Protein AF-A0A5B7ITT2-F1 (afdb_monomer_lite)

pLDDT: mean 73.14, std 12.11, range [44.5, 92.81]

Secondary structure (DSSP, 8-state):
-HHHHHHHHHHHHHHHHHHHHHHHTTTTTHHHHHHHHHHH---TTHHHHHHHHHHHHHHHHHHHHHHHHHHHHHHHHHHHTTT-PPPPTT---TTTTT----HHHHHHHHHHHHHHHHHHHHHTTT-HHHHHHHHHHHHHHHHHTTHHHHHHHHHHT-GGG--

Foldseek 3Di:
DVVVVVVVVVVVVVLVVVVCCVVCVLVVVVVVVVVVCVVPVDDVPRPPVSVVVVVVVVVVVVVVVLVVVVVVLVVVCVVCVVDDDDDDPPPPDPVCPPVDNDSVVVVVVVVVVVVVVVVVCVVCVVPPVVVVVVVVVVVVVVVCVCVVVVVVCVVVVDCPPVD

Sequence (163 aa):
MSDVSLLDTLKWSIGGISSLAMMFGGVVPYIPQYLEIRRTENTEGFGHWFELPLLFQSVIMNVAMMMLISLCVSIRKRGQLIHSKEHVFTDFDYDFFWEWTDMQSYVEFMLTFSTMGCLLMYLFIDSAVFVETAGFISVLTEALLAVPQFYKNFITKSTFGMR

InterPro domains:
  IPR006603 PQ-loop repeat [PF04193] (131-162)
  IPR052241 Solute Carrier Family 66 (SLC66) and Scramblase ANY1 [PTHR14856] (46-163)

Structure (mmCIF, N/CA/C/O backbone):
data_AF-A0A5B7ITT2-F1
#
_entry.id   AF-A0A5B7ITT2-F1
#
loop_
_atom_site.group_PDB
_atom_site.id
_atom_site.type_symbol
_atom_site.label_atom_id
_atom_site.label_alt_id
_atom_site.label_comp_id
_atom_site.label_asym_id
_atom_site.label_entity_id
_atom_site.label_seq_id
_atom_site.pdbx_PDB_ins_code
_atom_site.Cartn_x
_atom_site.Cartn_y
_atom_site.Cartn_z
_atom_site.occupancy
_atom_site.B_iso_or_equiv
_atom_site.auth_seq_id
_atom_site.auth_comp_id
_atom_site.auth_asym_id
_atom_site.auth_atom_id
_atom_site.pdbx_PDB_model_num
ATOM 1 N N . MET A 1 1 ? 11.936 35.943 23.366 1.00 55.97 1 MET A N 1
ATOM 2 C CA . MET A 1 1 ? 11.176 36.214 22.120 1.00 55.97 1 MET A CA 1
ATOM 3 C C . MET A 1 1 ? 11.958 35.797 20.870 1.00 55.97 1 MET A C 1
ATOM 5 O O . MET A 1 1 ? 11.334 35.358 19.920 1.00 55.97 1 MET A O 1
ATOM 9 N N . SER A 1 2 ? 13.297 35.839 20.896 1.00 63.97 2 SER A N 1
ATOM 10 C CA . SER A 1 2 ? 14.205 35.390 19.824 1.00 63.97 2 SER A CA 1
ATOM 11 C C . SER A 1 2 ? 14.327 33.863 19.648 1.00 63.97 2 SER A C 1
ATOM 13 O O . SER A 1 2 ? 14.446 33.397 18.517 1.00 63.97 2 SER A O 1
ATOM 15 N N . ASP A 1 3 ? 14.248 33.066 20.721 1.00 63.25 3 ASP A N 1
ATOM 16 C CA . ASP A 1 3 ? 14.412 31.599 20.622 1.00 63.25 3 ASP A CA 1
ATOM 17 C C . ASP A 1 3 ? 13.211 30.906 19.960 1.00 63.25 3 ASP A C 1
ATOM 19 O O . ASP A 1 3 ? 13.367 29.942 19.213 1.00 63.25 3 ASP A O 1
ATOM 23 N N . VAL A 1 4 ? 12.005 31.447 20.171 1.00 68.50 4 VAL A N 1
ATOM 24 C CA . VAL A 1 4 ? 10.766 30.955 19.545 1.00 68.50 4 VAL A CA 1
ATOM 25 C C . VAL A 1 4 ? 10.802 31.179 18.027 1.00 68.50 4 VAL A C 1
ATOM 27 O O . VAL A 1 4 ? 10.532 30.253 17.270 1.00 68.50 4 VAL A O 1
ATOM 30 N N . SER A 1 5 ? 11.255 32.350 17.565 1.00 72.75 5 SER A N 1
ATOM 31 C CA . SER A 1 5 ? 11.377 32.649 16.129 1.00 72.75 5 SER A CA 1
ATOM 32 C C . SER A 1 5 ? 12.468 31.839 15.413 1.00 72.75 5 SER A C 1
ATOM 34 O O . SER A 1 5 ? 12.327 31.528 14.228 1.00 72.75 5 SER A O 1
ATOM 36 N N . LEU A 1 6 ? 13.549 31.468 16.112 1.00 71.19 6 LEU A N 1
ATOM 37 C CA . LEU A 1 6 ? 14.583 30.598 15.541 1.00 71.19 6 LEU A CA 1
ATOM 38 C C . LEU A 1 6 ? 14.116 29.149 15.446 1.00 71.19 6 LEU A C 1
ATOM 40 O O . LEU A 1 6 ? 14.355 28.502 14.434 1.00 71.19 6 LEU A O 1
ATOM 44 N N . LEU A 1 7 ? 13.391 28.648 16.447 1.00 72.56 7 LEU A N 1
ATOM 45 C CA . LEU A 1 7 ? 12.795 27.316 16.366 1.00 72.56 7 LEU A CA 1
ATOM 46 C C . LEU A 1 7 ? 11.726 27.228 15.274 1.00 72.56 7 LEU A C 1
ATOM 48 O O . LEU A 1 7 ? 11.628 26.194 14.620 1.00 72.56 7 LEU A O 1
ATOM 52 N N . ASP A 1 8 ? 10.961 28.290 15.029 1.00 73.12 8 ASP A N 1
ATOM 53 C CA . ASP A 1 8 ? 9.950 28.298 13.969 1.00 73.12 8 ASP A CA 1
ATOM 54 C C . ASP A 1 8 ? 10.570 28.344 12.568 1.00 73.12 8 ASP A C 1
ATOM 56 O O . ASP A 1 8 ? 10.119 27.625 11.677 1.00 73.12 8 ASP A O 1
ATOM 60 N N . THR A 1 9 ? 11.647 29.112 12.374 1.00 73.12 9 THR A N 1
ATOM 61 C CA . THR A 1 9 ? 12.403 29.114 11.108 1.00 73.12 9 THR A CA 1
ATOM 62 C C . THR A 1 9 ? 13.161 27.804 10.890 1.00 73.12 9 THR A C 1
ATOM 64 O O . THR A 1 9 ? 13.167 27.295 9.770 1.00 73.12 9 THR A O 1
ATOM 67 N N . LEU A 1 10 ? 13.706 27.199 11.952 1.00 78.44 10 LEU A N 1
ATOM 68 C CA . LEU A 1 10 ? 14.334 25.876 11.912 1.00 78.44 10 LEU A CA 1
ATOM 69 C C . LEU A 1 10 ? 13.317 24.765 11.597 1.00 78.44 10 LEU A C 1
ATOM 71 O O . LEU A 1 10 ? 13.589 23.870 10.807 1.00 78.44 10 LEU A O 1
ATOM 75 N N . LYS A 1 11 ? 12.109 24.819 12.167 1.00 68.62 11 LYS A N 1
ATOM 76 C CA . LYS A 1 11 ? 11.029 23.875 11.836 1.00 68.62 11 LYS A CA 1
ATOM 77 C C . LYS A 1 11 ? 10.545 24.045 10.397 1.00 68.62 11 LYS A C 1
ATOM 79 O O . LYS A 1 11 ? 10.236 23.052 9.746 1.00 68.62 11 LYS A O 1
ATOM 84 N N . TRP A 1 12 ? 10.489 25.277 9.889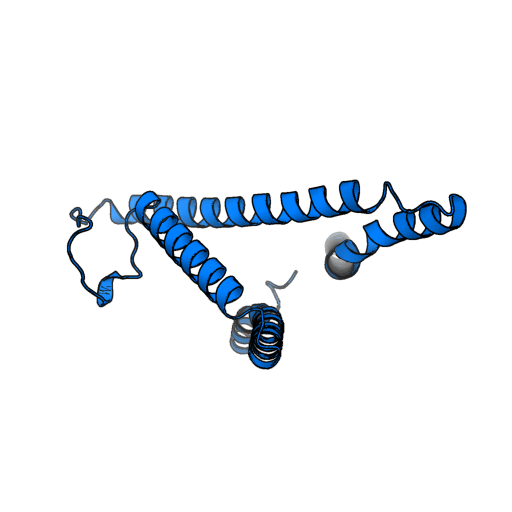 1.00 67.19 12 TRP A N 1
ATOM 85 C CA . TRP A 1 12 ? 10.106 25.553 8.500 1.00 67.19 12 TRP A CA 1
ATOM 86 C C . TRP A 1 12 ? 11.145 25.029 7.505 1.00 67.19 12 TRP A C 1
ATOM 88 O O . TRP A 1 12 ? 10.781 24.459 6.478 1.00 67.19 12 TRP A O 1
ATOM 98 N N . SER A 1 13 ? 12.434 25.154 7.828 1.00 72.19 13 SER A N 1
ATOM 99 C CA . SER A 1 13 ? 13.512 24.604 7.006 1.00 72.19 13 SER A CA 1
ATOM 100 C C . SER A 1 13 ? 13.571 23.077 7.076 1.00 72.19 13 SER A C 1
ATOM 102 O O . SER A 1 13 ? 13.678 22.438 6.033 1.00 72.19 13 SER A O 1
ATOM 104 N N . ILE A 1 14 ? 13.400 22.473 8.256 1.00 75.94 14 ILE A N 1
ATOM 105 C CA . ILE A 1 14 ? 13.332 21.010 8.413 1.00 75.94 14 ILE A CA 1
ATOM 106 C C . ILE A 1 14 ? 12.109 20.427 7.681 1.00 75.94 14 ILE A C 1
ATOM 108 O O . ILE A 1 14 ? 12.243 19.434 6.968 1.00 75.94 14 ILE A O 1
ATOM 112 N N . GLY A 1 15 ? 10.934 21.058 7.782 1.00 67.00 15 GLY A N 1
ATOM 113 C CA . GLY A 1 15 ? 9.731 20.638 7.050 1.00 67.00 15 GLY A CA 1
ATOM 114 C C . GLY A 1 15 ? 9.871 20.781 5.528 1.00 67.00 15 GLY A C 1
ATOM 115 O O . GLY A 1 15 ? 9.437 19.904 4.777 1.00 67.00 15 GLY A O 1
ATOM 116 N N . GLY A 1 16 ? 10.548 21.840 5.069 1.00 70.25 16 GLY A N 1
ATOM 117 C CA . GLY A 1 16 ? 10.891 22.032 3.658 1.00 70.25 16 GLY A CA 1
ATOM 118 C C . GLY A 1 16 ? 11.848 20.960 3.128 1.00 70.25 16 GLY A C 1
ATOM 119 O O . GLY A 1 16 ? 11.622 20.415 2.050 1.00 70.25 16 GLY A O 1
ATOM 120 N N . ILE A 1 17 ? 12.869 20.597 3.913 1.00 73.44 17 ILE A N 1
ATOM 121 C CA . ILE A 1 17 ? 13.810 19.514 3.585 1.00 73.44 17 ILE A CA 1
ATOM 122 C C . ILE A 1 17 ? 13.090 18.160 3.550 1.00 73.44 17 ILE A C 1
ATOM 124 O O . ILE A 1 17 ? 13.323 17.385 2.629 1.00 73.44 17 ILE A O 1
ATOM 128 N N . SER A 1 18 ? 12.180 17.889 4.490 1.00 62.41 18 SER A N 1
ATOM 129 C CA . SER A 1 18 ? 11.386 16.651 4.524 1.00 62.41 18 SER A CA 1
ATOM 130 C C . SER A 1 18 ? 10.455 16.518 3.310 1.00 62.41 18 SER A C 1
ATOM 132 O O . SER A 1 18 ? 10.423 15.477 2.660 1.00 62.41 18 SER A O 1
ATOM 134 N N . SER A 1 19 ? 9.764 17.597 2.921 1.00 60.91 19 SER A N 1
ATOM 135 C CA . SER A 1 19 ? 8.883 17.599 1.739 1.00 60.91 19 SER A CA 1
ATOM 136 C C . SER A 1 19 ? 9.660 17.404 0.433 1.00 60.91 19 SER A C 1
ATOM 138 O O . SER A 1 19 ? 9.235 16.651 -0.443 1.00 60.91 19 SER A O 1
ATOM 140 N N . LEU A 1 20 ? 10.837 18.031 0.316 1.00 65.75 20 LEU A N 1
ATOM 141 C CA . LEU A 1 20 ? 11.753 17.796 -0.801 1.00 65.75 20 LEU A CA 1
ATOM 142 C C . LEU A 1 20 ? 12.295 16.361 -0.787 1.00 65.75 20 LEU A C 1
ATOM 144 O O . LEU A 1 20 ? 12.368 15.734 -1.839 1.00 65.75 20 LEU A O 1
ATOM 148 N N . ALA A 1 21 ? 12.610 15.810 0.385 1.00 66.62 21 ALA A N 1
ATOM 149 C CA . ALA A 1 21 ? 13.053 14.429 0.534 1.00 66.62 21 ALA A CA 1
ATOM 150 C C . ALA A 1 21 ? 11.951 13.407 0.217 1.00 66.62 21 ALA A C 1
ATOM 152 O O . ALA A 1 21 ? 12.274 12.324 -0.244 1.00 66.62 21 ALA A O 1
ATOM 153 N N . MET A 1 22 ? 10.664 13.719 0.387 1.00 70.94 22 MET A N 1
ATOM 154 C CA . MET A 1 22 ? 9.574 12.824 -0.032 1.00 70.94 22 MET A CA 1
ATOM 155 C C . MET A 1 22 ? 9.314 12.892 -1.542 1.00 70.94 22 MET A C 1
ATOM 157 O O . MET A 1 22 ? 9.103 11.857 -2.165 1.00 70.94 22 MET A O 1
ATOM 161 N N . MET A 1 23 ? 9.387 14.082 -2.150 1.00 63.12 23 MET A N 1
ATOM 162 C CA . MET A 1 23 ? 9.210 14.239 -3.602 1.00 63.12 23 MET A CA 1
ATOM 163 C C . MET A 1 23 ? 10.400 13.698 -4.405 1.00 63.12 23 MET A C 1
ATOM 165 O O . MET A 1 23 ? 10.218 13.083 -5.452 1.00 63.12 23 MET A O 1
ATOM 169 N N . PHE A 1 24 ? 11.625 13.917 -3.918 1.00 64.75 24 PHE A N 1
ATOM 170 C CA . PHE A 1 24 ? 12.853 13.499 -4.597 1.00 64.75 24 PHE A CA 1
ATOM 171 C C . PHE A 1 24 ? 13.473 12.229 -4.014 1.00 64.75 24 PHE A C 1
ATOM 173 O O . PHE A 1 24 ? 14.334 11.650 -4.662 1.00 64.75 24 PHE A O 1
ATOM 180 N N . GLY A 1 25 ? 13.054 11.747 -2.842 1.00 63.41 25 GLY A N 1
ATOM 181 C CA . GLY A 1 25 ? 13.657 10.574 -2.191 1.00 63.41 25 GLY A CA 1
ATOM 182 C C . GLY A 1 25 ? 13.508 9.288 -2.988 1.00 63.41 25 GLY A C 1
ATOM 183 O O . GLY A 1 25 ? 14.398 8.446 -2.939 1.00 63.41 25 GLY A O 1
ATOM 184 N N . GLY A 1 26 ? 12.445 9.179 -3.790 1.00 63.44 26 GLY A N 1
ATOM 185 C CA . GLY A 1 26 ? 12.327 8.123 -4.790 1.00 63.44 26 GLY A CA 1
ATOM 186 C C . GLY A 1 26 ? 13.356 8.274 -5.913 1.00 63.44 26 GLY A C 1
ATOM 187 O O . GLY A 1 26 ? 13.943 7.284 -6.315 1.00 63.44 26 GLY A O 1
ATOM 188 N N . VAL A 1 27 ? 13.630 9.502 -6.376 1.00 65.75 27 VAL A N 1
ATOM 189 C CA . VAL A 1 27 ? 14.487 9.822 -7.540 1.00 65.75 27 VAL A CA 1
ATOM 190 C C . VAL A 1 27 ? 15.993 9.831 -7.208 1.00 65.75 27 VAL A C 1
ATOM 192 O O . VAL A 1 27 ? 16.829 9.491 -8.043 1.00 65.75 27 VAL A O 1
ATOM 195 N N . VAL A 1 28 ? 16.358 10.192 -5.977 1.00 72.62 28 VAL A N 1
ATOM 196 C CA . VAL A 1 28 ? 17.744 10.280 -5.483 1.00 72.62 28 VAL A CA 1
ATOM 197 C C . VAL A 1 28 ? 18.564 8.995 -5.685 1.00 72.62 28 VAL A C 1
ATOM 199 O O . VAL A 1 28 ? 19.689 9.120 -6.173 1.00 72.62 28 VAL A O 1
ATOM 202 N N . PRO A 1 29 ? 18.067 7.778 -5.385 1.00 70.81 29 PRO A N 1
ATOM 203 C CA . PRO A 1 29 ? 18.833 6.551 -5.616 1.00 70.81 29 PRO A CA 1
ATOM 204 C C . PRO A 1 29 ? 19.144 6.273 -7.098 1.00 70.81 29 PRO A C 1
ATOM 206 O O . PRO A 1 29 ? 20.135 5.604 -7.385 1.00 70.81 29 PRO A O 1
ATOM 209 N N . TYR A 1 30 ? 18.398 6.846 -8.052 1.00 68.31 30 TYR A N 1
ATOM 210 C CA . TYR A 1 30 ? 18.665 6.659 -9.486 1.00 68.31 30 TYR A CA 1
ATOM 211 C C . TYR A 1 30 ? 19.860 7.487 -10.005 1.00 68.31 30 TYR A C 1
ATOM 213 O O . TYR A 1 30 ? 20.420 7.177 -11.056 1.00 68.31 30 TYR A O 1
ATOM 221 N N . ILE A 1 31 ? 20.284 8.531 -9.283 1.00 72.19 31 ILE A N 1
ATOM 222 C CA . ILE A 1 31 ? 21.389 9.424 -9.679 1.00 72.19 31 ILE A CA 1
ATOM 223 C C . ILE A 1 31 ? 22.770 8.744 -9.587 1.00 72.19 31 ILE A C 1
ATOM 225 O O . ILE A 1 31 ? 23.483 8.742 -10.595 1.00 72.19 31 ILE A O 1
ATOM 229 N N . PRO A 1 32 ? 23.188 8.158 -8.441 1.00 68.56 32 PRO A N 1
ATOM 230 C CA . PRO A 1 32 ? 24.462 7.437 -8.366 1.00 68.56 32 PRO A CA 1
ATOM 231 C C . PRO A 1 32 ? 24.480 6.236 -9.323 1.00 68.56 32 PRO A C 1
ATOM 233 O O . PRO A 1 32 ? 25.498 5.965 -9.954 1.00 68.56 32 PRO A O 1
ATOM 236 N N . GLN A 1 33 ? 23.322 5.608 -9.525 1.00 64.81 33 GLN A N 1
ATOM 237 C CA . GLN A 1 33 ? 23.111 4.503 -10.455 1.00 64.81 33 GLN A CA 1
ATOM 238 C C . GLN A 1 33 ? 23.340 4.906 -11.923 1.00 64.81 33 GLN A C 1
ATOM 240 O O . GLN A 1 33 ? 24.042 4.212 -12.656 1.00 64.81 33 GLN A O 1
ATOM 245 N N . TYR A 1 34 ? 22.843 6.068 -12.351 1.00 66.19 34 TYR A N 1
ATOM 246 C CA . TYR A 1 34 ? 23.083 6.586 -13.703 1.00 66.19 34 TYR A CA 1
ATOM 247 C C . TYR A 1 34 ? 24.560 6.943 -13.959 1.00 66.19 34 TYR A C 1
ATOM 249 O O . TYR A 1 34 ? 25.083 6.728 -15.056 1.00 66.19 34 TYR A O 1
ATOM 257 N N . LEU A 1 35 ? 25.254 7.472 -12.946 1.00 75.25 35 LEU A N 1
ATOM 258 C CA . LEU A 1 35 ? 26.677 7.815 -13.042 1.00 75.25 35 LEU A CA 1
ATOM 259 C C . LEU A 1 35 ? 27.568 6.578 -13.173 1.00 75.25 35 LEU A C 1
ATOM 261 O O . LEU A 1 35 ? 28.599 6.632 -13.843 1.00 75.25 35 LEU A O 1
ATOM 265 N N . GLU A 1 36 ? 27.163 5.475 -12.554 1.00 70.69 36 GLU A N 1
ATOM 266 C CA . GLU A 1 36 ? 27.895 4.218 -12.594 1.00 70.69 36 GLU A CA 1
ATOM 267 C C . GLU A 1 36 ? 27.719 3.524 -13.957 1.00 70.69 36 GLU A C 1
ATOM 269 O O . GLU A 1 36 ? 28.723 3.156 -14.559 1.00 70.69 36 GLU A O 1
ATOM 274 N N . ILE A 1 37 ? 26.517 3.543 -14.557 1.00 68.06 37 ILE A N 1
ATOM 275 C CA . ILE A 1 37 ? 26.277 3.105 -15.953 1.00 68.06 37 ILE A CA 1
ATOM 276 C C . ILE A 1 37 ? 27.138 3.895 -16.954 1.00 68.06 37 ILE A C 1
ATOM 278 O O . ILE A 1 37 ? 27.722 3.322 -17.873 1.00 68.06 37 ILE A O 1
ATOM 282 N N . ARG A 1 38 ? 27.267 5.216 -16.762 1.00 72.62 38 ARG A N 1
ATOM 283 C CA . ARG A 1 38 ? 28.126 6.081 -17.596 1.00 72.62 38 ARG A CA 1
ATOM 284 C C . ARG A 1 38 ? 29.619 5.788 -17.451 1.00 72.62 38 ARG A C 1
ATOM 286 O O . ARG A 1 38 ? 30.386 6.221 -18.305 1.00 72.62 38 ARG A O 1
ATOM 293 N N . ARG A 1 39 ? 30.037 5.115 -16.376 1.00 76.62 39 ARG A N 1
ATOM 294 C CA . ARG A 1 39 ? 31.442 4.805 -16.088 1.00 76.62 39 ARG A CA 1
ATOM 295 C C . ARG A 1 39 ? 31.827 3.385 -16.496 1.00 76.62 39 ARG A C 1
ATOM 297 O O . ARG A 1 39 ? 32.965 3.191 -16.907 1.00 76.62 39 ARG A O 1
ATOM 304 N N . THR A 1 40 ? 30.929 2.411 -16.352 1.00 74.19 40 THR A N 1
ATOM 305 C CA . THR A 1 40 ? 31.237 0.989 -16.574 1.00 74.19 40 THR A CA 1
ATOM 306 C C . THR A 1 40 ? 30.710 0.423 -17.891 1.00 74.19 40 THR A C 1
ATOM 308 O O . THR A 1 40 ? 31.125 -0.677 -18.238 1.00 74.19 40 THR A O 1
ATOM 311 N N . GLU A 1 41 ? 29.827 1.131 -18.617 1.00 72.56 41 GLU A N 1
ATOM 312 C CA . GLU A 1 41 ? 29.179 0.666 -19.867 1.00 72.56 41 GLU A CA 1
ATOM 313 C C . GLU A 1 41 ? 28.582 -0.754 -19.772 1.00 72.56 41 GLU A C 1
ATOM 315 O O . GLU A 1 41 ? 28.381 -1.432 -20.777 1.00 72.56 41 GLU A O 1
ATOM 320 N N . ASN A 1 42 ? 28.284 -1.218 -18.557 1.00 68.94 42 ASN A N 1
ATOM 321 C CA . ASN A 1 42 ? 27.836 -2.576 -18.290 1.00 68.94 42 ASN A CA 1
ATOM 322 C C . ASN A 1 42 ? 26.595 -2.531 -17.389 1.00 68.94 42 ASN A C 1
ATOM 324 O O . ASN A 1 42 ? 26.614 -1.915 -16.322 1.00 68.94 42 ASN A O 1
ATOM 328 N N . THR A 1 43 ? 25.493 -3.128 -17.844 1.00 65.25 43 THR A N 1
ATOM 329 C CA . THR A 1 43 ? 24.149 -2.969 -17.257 1.00 65.25 43 THR A CA 1
ATOM 330 C C . THR A 1 43 ? 23.676 -4.186 -16.458 1.00 65.25 43 THR A C 1
ATOM 332 O O . THR A 1 43 ? 22.653 -4.110 -15.779 1.00 65.25 43 THR A O 1
ATOM 335 N N . GLU A 1 44 ? 24.423 -5.292 -16.484 1.00 65.44 44 GLU A N 1
ATOM 336 C CA . GLU A 1 44 ? 23.946 -6.613 -16.045 1.00 65.44 44 GLU A CA 1
ATOM 337 C C . GLU A 1 44 ? 23.690 -6.732 -14.529 1.00 65.44 44 GLU A C 1
ATOM 339 O O . GLU A 1 44 ? 22.878 -7.547 -14.101 1.00 65.44 44 GLU A O 1
ATOM 344 N N . GLY A 1 45 ? 24.324 -5.895 -13.698 1.00 61.16 45 GLY A N 1
ATOM 345 C CA . GLY A 1 45 ? 24.170 -5.923 -12.236 1.00 61.16 45 GLY A CA 1
ATOM 346 C C . GLY A 1 45 ? 23.119 -4.969 -11.650 1.00 61.16 45 GLY A C 1
ATOM 347 O O . GLY A 1 45 ? 22.881 -5.009 -10.447 1.00 61.16 45 GLY A O 1
ATOM 348 N N . PHE A 1 46 ? 22.503 -4.091 -12.451 1.00 55.44 46 PHE A N 1
ATOM 349 C CA . PHE A 1 46 ? 21.781 -2.913 -11.938 1.00 55.44 46 PHE A CA 1
ATOM 350 C C . PHE A 1 46 ? 20.320 -3.137 -11.530 1.00 55.44 46 PHE A C 1
ATOM 352 O O . PHE A 1 46 ? 19.827 -2.425 -10.655 1.00 55.44 46 PHE A O 1
ATOM 359 N N . GLY A 1 47 ? 19.622 -4.100 -12.137 1.00 59.00 47 GLY A N 1
ATOM 360 C CA . GLY A 1 47 ? 18.217 -4.378 -11.802 1.00 59.00 47 GLY A CA 1
ATOM 361 C C . GLY A 1 47 ? 18.069 -5.021 -10.422 1.00 59.00 47 GLY A C 1
ATOM 362 O O . GLY A 1 47 ? 17.258 -4.591 -9.605 1.00 59.00 47 GLY A O 1
ATOM 363 N N . HIS A 1 48 ? 18.945 -5.981 -10.108 1.00 60.34 48 HIS A N 1
ATOM 364 C CA . HIS A 1 48 ? 18.805 -6.813 -8.912 1.00 60.34 48 HIS A CA 1
ATOM 365 C C . HIS A 1 48 ? 18.860 -6.006 -7.604 1.00 60.34 48 HIS A C 1
ATOM 367 O O . HIS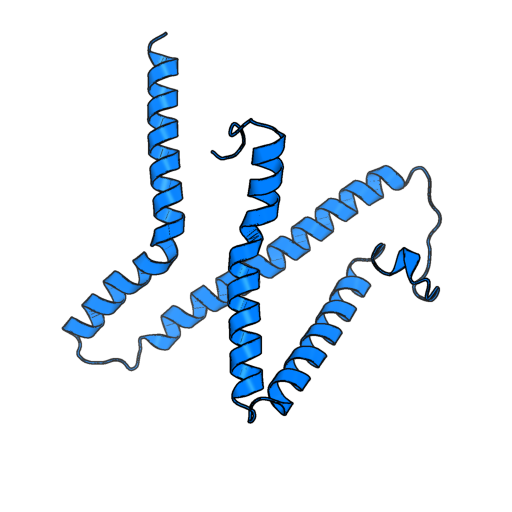 A 1 48 ? 18.073 -6.256 -6.690 1.00 60.34 48 HIS A O 1
ATOM 373 N N . TRP A 1 49 ? 19.761 -5.027 -7.499 1.00 64.44 49 TRP A N 1
ATOM 374 C CA . TRP A 1 49 ? 19.918 -4.237 -6.272 1.00 64.44 49 TRP A CA 1
ATOM 375 C C . TRP A 1 49 ? 18.869 -3.141 -6.108 1.00 64.44 49 TRP A C 1
ATOM 377 O O . TRP A 1 49 ? 18.679 -2.677 -4.990 1.00 64.44 49 TRP A O 1
ATOM 387 N N . PHE A 1 50 ? 18.201 -2.725 -7.187 1.00 66.25 50 PHE A N 1
ATOM 388 C CA . PHE A 1 50 ? 17.178 -1.680 -7.152 1.00 66.25 50 PHE A CA 1
ATOM 389 C C . PHE A 1 50 ? 15.776 -2.258 -6.913 1.00 66.25 50 PHE A C 1
ATOM 391 O O . PHE A 1 50 ? 14.987 -1.712 -6.145 1.00 66.25 50 PHE A O 1
ATOM 398 N N . GLU A 1 51 ? 15.479 -3.414 -7.498 1.00 69.62 51 GLU A N 1
ATOM 399 C CA . GLU A 1 51 ? 14.177 -4.069 -7.352 1.00 69.62 51 GLU A CA 1
ATOM 400 C C . GLU A 1 51 ? 13.956 -4.616 -5.933 1.00 69.62 51 GLU A C 1
ATOM 402 O O . GLU A 1 51 ? 12.861 -4.497 -5.383 1.00 69.62 51 GLU A O 1
ATOM 407 N N . LEU A 1 52 ? 15.006 -5.147 -5.296 1.00 76.50 52 LEU A N 1
ATOM 408 C CA . LEU A 1 52 ? 14.946 -5.672 -3.927 1.00 76.50 52 LEU A CA 1
ATOM 409 C C . LEU A 1 52 ? 14.506 -4.644 -2.862 1.00 76.50 52 LEU A C 1
ATOM 411 O O . LEU A 1 52 ? 13.602 -4.967 -2.091 1.00 76.50 52 LEU A O 1
ATOM 415 N N . PRO A 1 53 ? 15.089 -3.432 -2.760 1.00 78.06 53 PRO A N 1
ATOM 416 C CA . PRO A 1 53 ? 14.672 -2.439 -1.774 1.00 78.06 53 PRO A CA 1
ATOM 417 C C . PRO A 1 53 ? 13.267 -1.890 -2.040 1.00 78.06 53 PRO A C 1
ATOM 419 O O . PRO A 1 53 ? 12.533 -1.668 -1.079 1.00 78.06 53 PRO A O 1
ATOM 422 N N . LEU A 1 54 ? 12.853 -1.729 -3.302 1.00 77.25 54 LEU A N 1
ATOM 423 C CA . LEU A 1 54 ? 11.481 -1.321 -3.637 1.00 77.25 54 LEU A CA 1
ATOM 424 C C . LEU A 1 54 ? 10.465 -2.394 -3.230 1.00 77.25 54 LEU A C 1
ATOM 426 O O . LEU A 1 54 ? 9.430 -2.096 -2.626 1.00 77.25 54 LEU A O 1
ATOM 430 N N . LEU A 1 55 ? 10.788 -3.660 -3.498 1.00 80.31 55 LEU A N 1
ATOM 431 C CA . LEU A 1 55 ? 9.963 -4.788 -3.088 1.00 80.31 55 LEU A CA 1
ATOM 432 C C . LEU A 1 55 ? 9.892 -4.873 -1.560 1.00 80.31 55 LEU A C 1
ATOM 434 O O . LEU A 1 55 ? 8.804 -4.955 -0.992 1.00 80.31 55 LEU A O 1
ATOM 438 N N . PHE A 1 56 ? 11.029 -4.744 -0.882 1.00 83.88 56 PHE A N 1
ATOM 439 C CA . PHE A 1 56 ? 11.098 -4.749 0.575 1.00 83.88 56 PHE A CA 1
ATOM 440 C C . PHE A 1 56 ? 10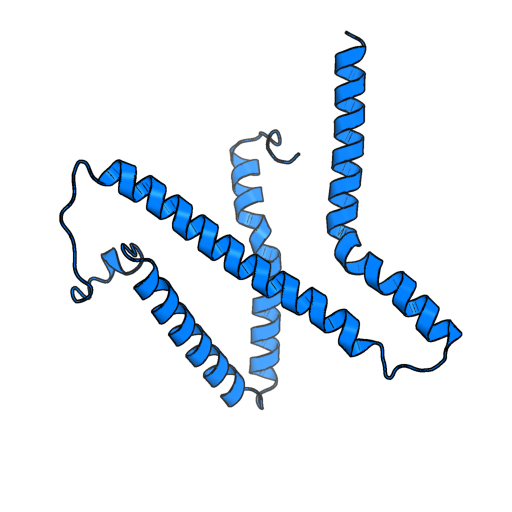.309 -3.595 1.212 1.00 83.88 56 PHE A C 1
ATOM 442 O O . PHE A 1 56 ? 9.577 -3.818 2.176 1.00 83.88 56 PHE A O 1
ATOM 449 N N . GLN A 1 57 ? 10.380 -2.384 0.648 1.00 84.06 57 GLN A N 1
ATOM 450 C CA . GLN A 1 57 ? 9.588 -1.232 1.087 1.00 84.06 57 GLN A CA 1
ATOM 451 C C . GLN A 1 57 ? 8.090 -1.535 1.016 1.00 84.06 57 GLN A C 1
ATOM 453 O O . GLN A 1 57 ? 7.365 -1.285 1.980 1.00 84.06 57 GLN A O 1
ATOM 458 N N . SER A 1 58 ? 7.622 -2.085 -0.105 1.00 82.38 58 SER A N 1
ATOM 459 C CA . SER A 1 58 ? 6.208 -2.423 -0.276 1.00 82.38 58 SER A CA 1
ATOM 460 C C . SER A 1 58 ? 5.750 -3.481 0.735 1.00 82.38 58 SER A C 1
ATOM 462 O O . SER A 1 58 ? 4.677 -3.349 1.324 1.00 82.38 58 SER A O 1
ATOM 464 N N . VAL A 1 59 ? 6.584 -4.487 1.019 1.00 85.44 59 VAL A N 1
ATOM 465 C CA . VAL A 1 59 ? 6.292 -5.528 2.013 1.00 85.44 59 VAL A CA 1
ATOM 466 C C . VAL A 1 59 ? 6.219 -4.931 3.416 1.00 85.44 59 VAL A C 1
ATOM 468 O O . VAL A 1 59 ? 5.228 -5.142 4.113 1.00 85.44 59 VAL A O 1
ATOM 471 N N . ILE A 1 60 ? 7.214 -4.134 3.819 1.00 84.50 60 ILE A N 1
ATOM 472 C CA . ILE A 1 60 ? 7.211 -3.458 5.124 1.00 84.50 60 ILE A CA 1
ATOM 473 C C . ILE A 1 60 ? 5.987 -2.558 5.269 1.00 84.50 60 ILE A C 1
ATOM 475 O O . ILE A 1 60 ? 5.340 -2.578 6.313 1.00 84.50 60 ILE A O 1
ATOM 479 N N . MET A 1 61 ? 5.651 -1.781 4.239 1.00 82.81 61 MET A N 1
ATOM 480 C CA . MET A 1 61 ? 4.531 -0.844 4.287 1.00 82.81 61 MET A CA 1
ATOM 481 C C . MET A 1 61 ? 3.186 -1.571 4.414 1.00 82.81 61 MET A C 1
ATOM 483 O O . MET A 1 61 ? 2.352 -1.184 5.234 1.00 82.81 61 MET A O 1
ATOM 487 N N . ASN A 1 62 ? 2.990 -2.667 3.675 1.00 81.06 62 ASN A N 1
ATOM 488 C CA . ASN A 1 62 ? 1.805 -3.511 3.820 1.00 81.06 62 ASN A CA 1
ATOM 489 C C . ASN A 1 62 ? 1.710 -4.100 5.236 1.00 81.06 62 ASN A C 1
ATOM 491 O O . ASN A 1 62 ? 0.670 -3.988 5.881 1.00 81.06 62 ASN A O 1
ATOM 495 N N . VAL A 1 63 ? 2.808 -4.646 5.770 1.00 84.44 63 VAL A N 1
ATOM 496 C CA . VAL A 1 63 ? 2.851 -5.188 7.140 1.00 84.44 63 VAL A CA 1
ATOM 497 C C . VAL A 1 63 ? 2.570 -4.104 8.184 1.00 84.44 63 VAL A C 1
ATOM 499 O O . VAL A 1 63 ? 1.824 -4.341 9.132 1.00 84.44 63 VAL A O 1
ATOM 502 N N . ALA A 1 64 ? 3.106 -2.898 8.006 1.00 82.88 64 ALA A N 1
ATOM 503 C CA . ALA A 1 64 ? 2.882 -1.777 8.912 1.00 82.88 64 ALA A CA 1
ATOM 504 C C . ALA A 1 64 ? 1.410 -1.338 8.935 1.00 82.88 64 ALA A C 1
ATOM 506 O O . ALA A 1 64 ? 0.860 -1.113 10.014 1.00 82.88 64 ALA A O 1
ATOM 507 N N . MET A 1 65 ? 0.743 -1.275 7.777 1.00 82.12 65 MET A N 1
ATOM 508 C CA . MET A 1 65 ? -0.696 -0.990 7.727 1.00 82.12 65 MET A CA 1
ATOM 509 C C . MET A 1 65 ? -1.518 -2.089 8.403 1.00 82.12 65 MET A C 1
ATOM 511 O O . MET A 1 65 ? -2.410 -1.784 9.196 1.00 82.12 65 MET A O 1
ATOM 515 N N . MET A 1 66 ? -1.167 -3.359 8.189 1.00 77.56 66 MET A N 1
ATOM 516 C CA . MET A 1 66 ? -1.807 -4.482 8.884 1.00 77.56 66 MET A CA 1
ATOM 517 C C . MET A 1 66 ? -1.606 -4.407 10.405 1.00 77.56 66 MET A C 1
ATOM 519 O O . MET A 1 66 ? -2.535 -4.662 11.176 1.00 77.56 66 MET A O 1
ATOM 523 N N . MET A 1 67 ? -0.420 -3.994 10.858 1.00 79.75 67 MET A N 1
ATOM 524 C CA . MET A 1 67 ? -0.104 -3.801 12.274 1.00 79.75 67 MET A CA 1
ATOM 525 C C . MET A 1 67 ? -0.886 -2.632 12.885 1.00 79.75 67 MET A C 1
ATOM 527 O O . MET A 1 67 ? -1.389 -2.750 14.002 1.00 79.75 67 MET A O 1
ATOM 531 N N . LEU A 1 68 ? -1.040 -1.524 12.156 1.00 79.62 68 LEU A N 1
ATOM 532 C CA . LEU A 1 68 ? -1.808 -0.361 12.601 1.00 79.62 68 LEU A CA 1
ATOM 533 C C . LEU A 1 68 ? -3.295 -0.699 12.740 1.00 79.62 68 LEU A C 1
ATOM 535 O O . LEU A 1 68 ? -3.902 -0.371 13.757 1.00 79.62 68 LEU A O 1
ATOM 539 N N . ILE A 1 69 ? -3.862 -1.428 11.777 1.00 78.94 69 ILE A N 1
ATOM 540 C CA . ILE A 1 69 ? -5.241 -1.925 11.857 1.00 78.94 69 ILE A CA 1
ATOM 541 C C . ILE A 1 69 ? -5.389 -2.880 13.051 1.00 78.94 69 ILE A C 1
ATOM 543 O O . ILE A 1 69 ? -6.306 -2.716 13.860 1.00 78.94 69 ILE A O 1
ATOM 547 N N . SER A 1 70 ? -4.439 -3.804 13.233 1.00 73.62 70 SER A N 1
ATOM 548 C CA . SER A 1 70 ? -4.400 -4.729 14.375 1.00 73.62 70 SER A CA 1
ATOM 549 C C . SER A 1 70 ? -4.356 -4.002 15.717 1.00 73.62 70 SER A C 1
ATOM 551 O O . SER A 1 70 ? -5.064 -4.381 16.652 1.00 73.62 70 SER A O 1
ATOM 553 N N . LEU A 1 71 ? -3.578 -2.925 15.814 1.00 77.75 71 LEU A N 1
ATOM 554 C CA . LEU A 1 71 ? -3.472 -2.095 17.009 1.00 77.75 71 LEU A CA 1
ATOM 555 C C . LEU A 1 71 ? -4.758 -1.298 17.260 1.00 77.75 71 LEU A C 1
ATOM 557 O O . LEU A 1 71 ? -5.281 -1.322 18.373 1.00 77.75 71 LEU A O 1
ATOM 561 N N . CYS A 1 72 ? -5.303 -0.636 16.238 1.00 76.25 72 CYS A N 1
ATOM 562 C CA . CYS A 1 72 ? -6.543 0.134 16.337 1.00 76.25 72 CYS A CA 1
ATOM 563 C C . CYS A 1 72 ? -7.718 -0.739 16.785 1.00 76.25 72 CYS A C 1
ATOM 565 O O . CYS A 1 72 ? -8.477 -0.353 17.676 1.00 76.25 72 CYS A O 1
ATOM 567 N N . VAL A 1 73 ? -7.846 -1.939 16.222 1.00 71.50 73 VAL A N 1
ATOM 568 C CA . VAL A 1 73 ? -8.878 -2.897 16.628 1.00 71.50 73 VAL A CA 1
ATOM 569 C C . VAL A 1 73 ? -8.582 -3.474 18.008 1.00 71.50 73 VAL A C 1
ATOM 571 O O . VAL A 1 73 ? -9.509 -3.603 18.797 1.00 71.50 73 VAL A O 1
ATOM 574 N N . SER A 1 74 ? -7.324 -3.757 18.362 1.00 74.19 74 SER A N 1
ATOM 575 C CA . SER A 1 74 ? -6.970 -4.227 19.713 1.00 74.19 74 SER A CA 1
ATOM 576 C C . SER A 1 74 ? -7.304 -3.195 20.795 1.00 74.19 74 SER A C 1
ATOM 578 O O . SER A 1 74 ? -7.810 -3.553 21.858 1.00 74.19 74 SER A O 1
ATOM 580 N N . ILE A 1 75 ? -7.074 -1.908 20.523 1.00 74.25 75 ILE A N 1
ATOM 581 C CA . ILE A 1 75 ? -7.445 -0.803 21.417 1.00 74.25 75 ILE A CA 1
ATOM 582 C C . ILE A 1 75 ? -8.972 -0.671 21.495 1.00 74.25 75 ILE A C 1
ATOM 584 O O . ILE A 1 75 ? -9.524 -0.593 22.593 1.00 74.25 75 ILE A O 1
ATOM 588 N N . ARG A 1 76 ? -9.671 -0.705 20.352 1.00 73.38 76 ARG A N 1
ATOM 589 C CA . ARG A 1 76 ? -11.138 -0.606 20.300 1.00 73.38 76 ARG A CA 1
ATOM 590 C C . ARG A 1 76 ? -11.821 -1.777 21.008 1.00 73.38 76 ARG A C 1
ATOM 592 O O . ARG A 1 76 ? -12.719 -1.547 21.812 1.00 73.38 76 ARG A O 1
ATOM 599 N N . LYS A 1 77 ? -11.340 -3.007 20.797 1.00 65.44 77 LYS A N 1
ATOM 600 C CA . LYS A 1 77 ? -11.787 -4.216 21.504 1.00 65.44 77 LYS A CA 1
ATOM 601 C C . LYS A 1 77 ? -11.595 -4.092 23.010 1.00 65.44 77 LYS A C 1
ATOM 603 O O . LYS A 1 77 ? -12.513 -4.419 23.746 1.00 65.44 77 LYS A O 1
ATOM 608 N N . ARG A 1 78 ? -10.452 -3.576 23.488 1.00 68.25 78 ARG A N 1
ATOM 609 C CA . ARG A 1 78 ? -10.241 -3.314 24.927 1.00 68.25 78 ARG A CA 1
ATOM 610 C C . ARG A 1 78 ? -11.238 -2.298 25.498 1.00 68.25 78 ARG A C 1
ATOM 612 O O . ARG A 1 78 ? -11.629 -2.447 26.648 1.00 68.25 78 ARG A O 1
ATOM 619 N N . GLY A 1 79 ? -11.669 -1.309 24.711 1.00 64.94 79 GLY A N 1
ATOM 620 C CA . GLY A 1 79 ? -12.710 -0.348 25.103 1.00 64.94 79 GLY A CA 1
ATOM 621 C C . GLY A 1 79 ? -14.139 -0.909 25.062 1.00 64.94 79 GLY A C 1
ATOM 622 O O . GLY A 1 79 ? -14.952 -0.568 25.915 1.00 64.94 79 GLY A O 1
ATOM 623 N N . GLN A 1 80 ? -14.445 -1.794 24.107 1.00 62.16 80 GLN A N 1
ATOM 624 C CA . GLN A 1 80 ? -15.757 -2.445 23.956 1.00 62.16 80 GLN A CA 1
ATOM 625 C C . GLN A 1 80 ? -15.914 -3.748 24.763 1.00 62.16 80 GLN A C 1
ATOM 627 O O . GLN A 1 80 ? -17.034 -4.228 24.928 1.00 62.16 80 GLN A O 1
ATOM 632 N N . LEU A 1 81 ? -14.828 -4.284 25.335 1.00 56.78 81 LEU A N 1
ATOM 633 C CA . LEU A 1 81 ? -14.808 -5.473 26.206 1.00 56.78 81 LEU A CA 1
ATOM 634 C C . LEU A 1 81 ? -15.666 -5.331 27.476 1.00 56.78 81 LEU A C 1
ATOM 636 O O . LEU A 1 81 ? -15.894 -6.314 28.172 1.00 56.78 81 LEU A O 1
ATOM 640 N N . ILE A 1 82 ? -16.173 -4.131 27.770 1.00 57.25 82 ILE A N 1
ATOM 641 C CA . ILE A 1 82 ? -17.116 -3.890 28.867 1.00 57.25 82 ILE A CA 1
ATOM 642 C C . ILE A 1 82 ? -18.566 -4.282 28.467 1.00 57.25 82 ILE A C 1
ATOM 644 O O . ILE A 1 82 ? -19.406 -4.418 29.359 1.00 57.25 82 ILE A O 1
ATOM 648 N N . HIS A 1 83 ? -18.900 -4.505 27.173 1.00 53.28 83 HIS A N 1
ATOM 649 C CA . HIS A 1 83 ? -20.312 -4.696 26.778 1.00 53.28 83 HIS A CA 1
ATOM 650 C C . HIS A 1 83 ? -20.729 -5.566 25.563 1.00 53.28 83 HIS A C 1
ATOM 652 O O . HIS A 1 83 ? -21.904 -5.468 25.218 1.00 53.28 83 HIS A O 1
ATOM 658 N N . SER A 1 84 ? -19.926 -6.429 24.912 1.00 53.97 84 SER A N 1
ATOM 659 C CA . SER A 1 84 ? -20.492 -7.229 23.788 1.00 53.97 84 SER A CA 1
ATOM 660 C C . SER A 1 84 ? -20.111 -8.710 23.704 1.00 53.97 84 SER A C 1
ATOM 662 O O . SER A 1 84 ? -18.964 -9.092 23.924 1.00 53.97 84 SER A O 1
ATOM 664 N N . LYS A 1 85 ? -21.138 -9.511 23.374 1.00 49.53 85 LYS A N 1
ATOM 665 C CA . LYS A 1 85 ? -21.147 -10.951 23.079 1.00 49.53 85 LYS A CA 1
ATOM 666 C C . LYS A 1 85 ? -20.367 -11.253 21.794 1.00 49.53 85 LYS A C 1
ATOM 668 O O . LYS A 1 85 ? -20.359 -10.458 20.862 1.00 49.53 85 LYS A O 1
ATOM 673 N N . GLU A 1 86 ? -19.749 -12.428 21.751 1.00 54.50 86 GLU A N 1
ATOM 674 C CA . GLU A 1 86 ? -19.028 -12.946 20.587 1.00 54.50 86 GLU A CA 1
ATOM 675 C C . GLU A 1 86 ? -20.002 -13.310 19.456 1.00 54.50 86 GLU A C 1
ATOM 677 O O . GLU A 1 86 ? -20.910 -14.120 19.645 1.00 54.50 86 GLU A O 1
ATOM 682 N N . HIS A 1 87 ? -19.794 -12.720 18.278 1.00 53.53 87 HIS A N 1
ATOM 683 C CA . HIS A 1 87 ? -20.464 -13.107 17.038 1.00 53.53 87 HIS A CA 1
ATOM 684 C C . HIS A 1 87 ? -19.486 -13.953 16.213 1.00 53.53 87 HIS A C 1
ATOM 686 O O . HIS A 1 87 ? -18.358 -13.529 15.953 1.00 53.53 87 HIS A O 1
ATOM 692 N N . VAL A 1 88 ? -19.899 -15.175 15.872 1.00 57.84 88 VAL A N 1
ATOM 693 C CA . VAL A 1 88 ? -19.103 -16.186 15.158 1.00 57.84 88 VAL A CA 1
ATOM 694 C C . VAL A 1 88 ? -19.357 -16.075 13.649 1.00 57.84 88 VAL A C 1
ATOM 696 O O . VAL A 1 88 ? -20.454 -15.732 13.226 1.00 57.84 88 VAL A O 1
ATOM 699 N N . PHE A 1 89 ? -18.327 -16.399 12.863 1.00 47.91 89 PHE A N 1
ATOM 700 C CA . PHE A 1 89 ? -18.121 -16.262 11.408 1.00 47.91 89 PHE A CA 1
ATOM 701 C C . PHE A 1 89 ? -19.254 -16.701 10.441 1.00 47.91 89 PHE A C 1
ATOM 703 O O . PHE A 1 89 ? -19.101 -16.562 9.233 1.00 47.91 89 PHE A O 1
ATOM 710 N N . THR A 1 90 ? -20.381 -17.240 10.912 1.00 50.94 90 THR A N 1
ATOM 711 C CA . THR A 1 90 ? -21.430 -17.834 10.057 1.00 50.94 90 THR A CA 1
ATOM 712 C C . THR A 1 90 ? -22.691 -16.990 9.859 1.00 50.94 90 THR A C 1
ATOM 714 O O . THR A 1 90 ? -23.570 -17.428 9.121 1.00 50.94 90 THR A O 1
ATOM 717 N N . ASP A 1 91 ? -22.800 -15.802 10.458 1.00 57.03 91 ASP A N 1
ATOM 718 C CA . ASP A 1 91 ? -23.876 -14.861 10.114 1.00 57.03 91 ASP A CA 1
ATOM 719 C C . ASP A 1 91 ? -23.461 -14.046 8.879 1.00 57.03 91 ASP A C 1
ATOM 721 O O . ASP A 1 91 ? -22.704 -13.081 8.963 1.00 57.03 91 ASP A O 1
ATOM 725 N N . PHE A 1 92 ? -23.929 -14.470 7.702 1.00 54.69 92 PHE A N 1
ATOM 726 C CA . PHE A 1 92 ? -23.796 -13.755 6.425 1.00 54.69 92 PHE A CA 1
ATOM 727 C C . PHE A 1 92 ? -24.696 -12.502 6.385 1.00 54.69 92 PHE A C 1
ATOM 729 O O . PHE A 1 92 ? -25.532 -12.348 5.495 1.00 54.69 92 PHE A O 1
ATOM 736 N N . ASP A 1 93 ? -24.541 -11.597 7.349 1.00 60.12 93 ASP A N 1
ATOM 737 C CA . ASP A 1 93 ? -25.206 -10.297 7.323 1.00 60.12 93 ASP A CA 1
ATOM 738 C C . ASP A 1 93 ? -24.347 -9.273 6.568 1.00 60.12 93 ASP A C 1
ATOM 740 O O . ASP A 1 93 ? -23.225 -8.944 6.963 1.00 60.12 93 ASP A O 1
ATOM 744 N N . TYR A 1 94 ? -24.892 -8.729 5.476 1.00 58.16 94 TYR A N 1
ATOM 745 C CA . TYR A 1 94 ? -24.225 -7.707 4.658 1.00 58.16 94 TYR A CA 1
ATOM 746 C C . TYR A 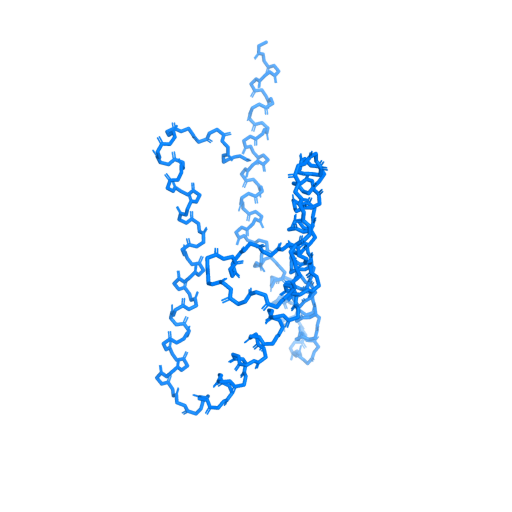1 94 ? -23.953 -6.406 5.429 1.00 58.16 94 TYR A C 1
ATOM 748 O O . TYR A 1 94 ? -22.993 -5.705 5.111 1.00 58.16 94 TYR A O 1
ATOM 756 N N . ASP A 1 95 ? -24.746 -6.111 6.464 1.00 61.16 95 ASP A N 1
ATOM 757 C CA . ASP A 1 95 ? -24.559 -4.937 7.325 1.00 61.16 95 ASP A CA 1
ATOM 758 C C . ASP A 1 95 ? -23.306 -5.047 8.220 1.00 61.16 95 ASP A C 1
ATOM 760 O O . ASP A 1 95 ? -22.692 -4.029 8.537 1.00 61.16 95 ASP A O 1
ATOM 764 N N . PHE A 1 96 ? -22.858 -6.266 8.554 1.00 55.72 96 PHE A N 1
ATOM 765 C CA . PHE A 1 96 ? -21.632 -6.523 9.333 1.00 55.72 96 PHE A CA 1
ATOM 766 C C . PHE A 1 96 ? -20.444 -6.960 8.468 1.00 55.72 96 PHE A C 1
ATOM 768 O O . PHE A 1 96 ? -19.346 -7.178 8.984 1.00 55.72 96 PHE A O 1
ATOM 775 N N . PHE A 1 97 ? -20.625 -7.029 7.144 1.00 56.41 97 PHE A N 1
ATOM 776 C CA . PHE A 1 97 ? -19.606 -7.471 6.187 1.00 56.41 97 PHE A CA 1
ATOM 777 C C . PHE A 1 97 ? -18.307 -6.654 6.255 1.00 56.41 97 PHE A C 1
ATOM 779 O O . PHE A 1 97 ? -17.265 -7.124 5.823 1.00 56.41 97 PHE A O 1
ATOM 786 N N . TRP A 1 98 ? -18.338 -5.431 6.793 1.00 58.91 98 TRP A N 1
ATOM 787 C CA . TRP A 1 98 ? -17.147 -4.588 6.957 1.00 58.91 98 TRP A CA 1
ATOM 788 C C . TRP A 1 98 ? -16.756 -4.328 8.424 1.00 58.91 98 TRP A C 1
ATOM 790 O O . TRP A 1 98 ? -15.835 -3.556 8.696 1.00 58.91 98 TRP A O 1
ATOM 800 N N . GLU A 1 99 ? -17.415 -4.980 9.386 1.00 60.19 99 GLU A N 1
ATOM 801 C CA . GLU A 1 99 ? -17.143 -4.849 10.823 1.00 60.19 99 GLU A CA 1
ATOM 802 C C . GLU A 1 99 ? -16.356 -6.059 11.350 1.00 60.19 99 GLU A C 1
ATOM 804 O O . GLU A 1 99 ? -16.734 -6.728 12.307 1.00 60.19 99 GLU A O 1
ATOM 809 N N . TRP A 1 100 ? -15.229 -6.357 10.698 1.00 56.78 100 TRP A N 1
ATOM 810 C CA . TRP A 1 100 ? -14.406 -7.526 11.006 1.00 56.78 100 TRP A CA 1
ATOM 811 C C . TRP A 1 100 ? -13.948 -7.531 12.474 1.00 56.78 100 TRP A C 1
ATOM 813 O O . TRP A 1 100 ? -13.127 -6.715 12.909 1.00 56.78 100 TRP A O 1
ATOM 823 N N . THR A 1 101 ? -14.485 -8.473 13.247 1.00 56.19 101 THR A N 1
ATOM 824 C CA . THR A 1 101 ? -14.180 -8.672 14.668 1.00 56.19 101 THR A CA 1
ATOM 825 C C . THR A 1 101 ? -12.953 -9.546 14.879 1.00 56.19 101 THR A C 1
ATOM 827 O O . THR A 1 101 ? -12.433 -9.562 15.989 1.00 56.19 101 THR A O 1
ATOM 830 N N . ASP A 1 102 ? -12.423 -10.210 13.853 1.00 62.00 102 ASP A N 1
ATOM 831 C CA . ASP A 1 102 ? -11.221 -11.036 13.943 1.00 62.00 102 ASP A CA 1
ATOM 832 C C . ASP A 1 102 ? -10.212 -10.732 12.826 1.00 62.00 102 ASP A C 1
ATOM 834 O O . ASP A 1 102 ? -10.564 -10.569 11.659 1.00 62.00 102 ASP A O 1
ATOM 838 N N . MET A 1 103 ? -8.936 -10.624 13.206 1.00 63.19 103 MET A N 1
ATOM 839 C CA . MET A 1 103 ? -7.859 -10.208 12.299 1.00 63.19 103 MET A CA 1
ATOM 840 C C . MET A 1 103 ? -7.515 -11.284 11.278 1.00 63.19 103 MET A C 1
ATOM 842 O O . MET A 1 103 ? -7.152 -10.965 10.150 1.00 63.19 103 MET A O 1
ATOM 846 N N . GLN A 1 104 ? -7.621 -12.553 11.668 1.00 67.38 104 GLN A N 1
ATOM 847 C CA . GLN A 1 104 ? -7.214 -13.671 10.828 1.00 67.38 104 GLN A CA 1
ATOM 848 C C . GLN A 1 104 ? -8.175 -13.847 9.648 1.00 67.38 104 GLN A C 1
ATOM 850 O O . GLN A 1 104 ? -7.733 -13.913 8.502 1.00 67.38 104 GLN A O 1
ATOM 855 N N . SER A 1 105 ? -9.479 -13.803 9.925 1.00 72.69 105 SER A N 1
ATOM 856 C CA . SER A 1 105 ? -10.539 -13.866 8.910 1.00 72.69 105 SER A CA 1
ATOM 857 C C . SER A 1 105 ? -10.440 -12.733 7.877 1.00 72.69 105 SER A C 1
ATOM 859 O O . SER A 1 105 ? -10.634 -12.948 6.681 1.00 72.69 105 SER A O 1
ATOM 861 N N . TYR A 1 106 ? -10.068 -11.528 8.327 1.00 74.19 106 TYR A N 1
ATOM 862 C CA . TYR A 1 106 ? -9.837 -10.378 7.451 1.00 74.19 106 TYR A CA 1
ATOM 863 C C . TYR A 1 106 ? -8.671 -10.612 6.478 1.00 74.19 106 TYR A C 1
ATOM 865 O O . TYR A 1 106 ? -8.806 -10.364 5.279 1.00 74.19 106 TYR A O 1
ATOM 873 N N . VAL A 1 107 ? -7.530 -11.117 6.965 1.00 77.62 107 VAL A N 1
ATOM 874 C CA . VAL A 1 107 ? -6.348 -11.361 6.119 1.00 77.62 107 VAL A CA 1
ATOM 875 C C . VAL A 1 107 ? -6.631 -12.445 5.080 1.00 77.62 107 VAL A C 1
ATOM 877 O O . VAL A 1 107 ? -6.283 -12.278 3.913 1.00 77.62 107 VAL A O 1
ATOM 880 N N . GLU A 1 108 ? -7.272 -13.540 5.485 1.00 80.19 108 GLU A N 1
ATOM 881 C CA . GLU A 1 108 ? -7.579 -14.671 4.605 1.00 80.19 108 GLU A CA 1
ATOM 882 C C . GLU A 1 108 ? -8.527 -14.271 3.467 1.00 80.19 108 GLU A C 1
ATOM 884 O O . GLU A 1 108 ? -8.283 -14.594 2.299 1.00 80.19 108 GLU A O 1
ATOM 889 N N . PHE A 1 109 ? -9.554 -13.476 3.776 1.00 81.81 109 PHE A N 1
ATOM 890 C CA . PHE A 1 109 ? -10.448 -12.918 2.767 1.00 81.81 109 PHE A CA 1
ATOM 891 C C . PHE A 1 109 ? -9.710 -11.984 1.796 1.00 81.81 109 PHE A C 1
ATOM 893 O O . PHE A 1 109 ? -9.845 -12.121 0.579 1.00 81.81 109 PHE A O 1
ATOM 900 N N . MET A 1 110 ? -8.873 -11.077 2.310 1.00 81.56 110 MET A N 1
ATOM 901 C CA . MET A 1 110 ? -8.098 -10.144 1.483 1.00 81.56 110 MET A CA 1
ATOM 902 C C . MET A 1 110 ? -7.097 -10.863 0.568 1.00 81.56 110 MET A C 1
ATOM 904 O O . MET A 1 110 ? -6.953 -10.491 -0.598 1.00 81.56 110 MET A O 1
ATOM 908 N N . LEU A 1 111 ? -6.437 -11.916 1.059 1.00 85.75 111 LEU A N 1
ATOM 909 C CA . LEU A 1 111 ? -5.553 -12.761 0.251 1.00 85.75 111 LEU A CA 1
ATOM 910 C C . LEU A 1 111 ? -6.327 -13.500 -0.842 1.00 85.75 111 LEU A C 1
ATOM 912 O O . LEU A 1 111 ? -5.869 -13.555 -1.985 1.00 85.75 111 LEU A O 1
ATOM 916 N N . THR A 1 112 ? -7.512 -14.019 -0.523 1.00 86.00 112 THR A N 1
ATOM 917 C CA . THR A 1 112 ? -8.372 -14.712 -1.491 1.00 86.00 112 THR A CA 1
ATOM 918 C C . THR A 1 112 ? -8.841 -13.757 -2.588 1.00 86.00 112 THR A C 1
ATOM 920 O O . THR A 1 112 ? -8.710 -14.058 -3.774 1.00 86.00 112 THR A O 1
ATOM 923 N N . PHE A 1 113 ? -9.310 -12.566 -2.210 1.00 86.94 113 PHE A N 1
ATOM 924 C CA . PHE A 1 113 ? -9.733 -11.526 -3.146 1.00 86.94 113 PHE A CA 1
ATOM 925 C C . PHE A 1 113 ? -8.580 -11.040 -4.036 1.00 86.94 113 PHE A C 1
ATOM 927 O O . PHE A 1 113 ? -8.743 -10.939 -5.250 1.00 86.94 113 PHE A O 1
ATOM 934 N N . SER A 1 114 ? -7.400 -10.799 -3.456 1.00 88.06 114 SER A N 1
ATOM 935 C CA . SER A 1 114 ? -6.197 -10.401 -4.200 1.00 88.06 114 SER A CA 1
ATOM 936 C C . SER A 1 114 ? -5.766 -11.471 -5.204 1.00 88.06 114 SER A C 1
ATOM 938 O O . SER A 1 114 ? -5.514 -11.174 -6.372 1.00 88.06 114 SER A O 1
ATOM 940 N N . THR A 1 115 ? -5.765 -12.740 -4.787 1.00 89.88 115 THR A N 1
ATOM 941 C CA . THR A 1 115 ? -5.434 -13.871 -5.665 1.00 89.88 115 THR A CA 1
ATOM 942 C C . THR A 1 115 ? -6.432 -13.989 -6.818 1.00 89.88 115 THR A C 1
ATOM 944 O O . THR A 1 115 ? -6.030 -14.157 -7.968 1.00 89.88 115 THR A O 1
ATOM 947 N N . MET A 1 116 ? -7.728 -13.831 -6.535 1.00 92.62 116 MET A N 1
ATOM 948 C CA . MET A 1 116 ? -8.779 -13.823 -7.554 1.00 92.62 116 MET A CA 1
ATOM 949 C C . MET A 1 116 ? -8.618 -12.651 -8.535 1.00 92.62 116 MET A C 1
ATOM 951 O O . MET A 1 116 ? -8.743 -12.845 -9.74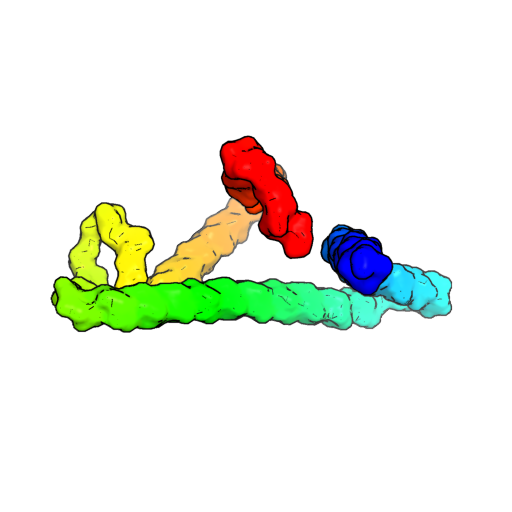2 1.00 92.62 116 MET A O 1
ATOM 955 N N . GLY A 1 117 ? -8.292 -11.453 -8.041 1.00 89.50 117 GLY A N 1
ATOM 956 C CA . GLY A 1 117 ? -8.021 -10.276 -8.870 1.00 89.50 117 GLY A CA 1
ATOM 957 C C . GLY A 1 117 ? -6.782 -10.438 -9.755 1.00 89.50 117 GLY A C 1
ATOM 958 O O . GLY A 1 117 ? -6.821 -10.092 -10.934 1.00 89.50 117 GLY A O 1
ATOM 959 N N . CYS A 1 118 ? -5.711 -11.029 -9.221 1.00 90.12 118 CYS A N 1
ATOM 960 C CA . CYS A 1 118 ? -4.497 -11.356 -9.969 1.00 90.12 118 CYS A CA 1
ATOM 961 C C . CYS A 1 118 ? -4.785 -12.361 -11.093 1.00 90.12 118 CYS A C 1
ATOM 963 O O . CYS A 1 118 ? -4.390 -12.147 -12.238 1.00 90.12 118 CYS A O 1
ATOM 965 N N . LEU A 1 119 ? -5.547 -13.418 -10.793 1.00 92.62 119 LEU A N 1
ATOM 966 C CA . LEU A 1 119 ? -5.964 -14.408 -11.785 1.00 92.62 119 LEU A CA 1
ATOM 967 C C . LEU A 1 119 ? -6.838 -13.782 -12.879 1.00 92.62 119 LEU A C 1
ATOM 969 O O . LEU A 1 119 ? -6.655 -14.080 -14.057 1.00 92.62 119 LEU A O 1
ATOM 973 N N . LEU A 1 120 ? -7.746 -12.875 -12.509 1.00 89.19 120 LEU A N 1
ATOM 974 C CA . LEU A 1 120 ? -8.568 -12.140 -13.467 1.00 89.19 120 LEU A CA 1
ATOM 975 C C . LEU A 1 120 ? -7.703 -11.236 -14.359 1.00 89.19 120 LEU A C 1
ATOM 977 O O . LEU A 1 120 ? -7.839 -11.293 -15.577 1.00 89.19 120 LEU A O 1
ATOM 981 N N . MET A 1 121 ? -6.763 -10.466 -13.802 1.00 87.62 121 MET A N 1
ATOM 982 C CA . MET A 1 121 ? -5.827 -9.666 -14.607 1.00 87.62 121 MET A CA 1
ATOM 983 C C . MET A 1 121 ? -4.986 -10.525 -15.553 1.00 87.62 121 MET A C 1
ATOM 985 O O . MET A 1 121 ? -4.787 -10.138 -16.702 1.00 87.62 121 MET A O 1
ATOM 989 N N . TYR A 1 122 ? -4.526 -11.691 -15.094 1.00 90.31 122 TYR A N 1
ATOM 990 C CA . TYR A 1 122 ? -3.753 -12.614 -15.919 1.00 90.31 122 TYR A CA 1
ATOM 991 C C . TYR A 1 122 ? -4.563 -13.137 -17.113 1.00 90.31 122 TYR A C 1
ATOM 993 O O . TYR A 1 122 ? -4.048 -13.181 -18.225 1.00 90.31 122 TYR A O 1
ATOM 1001 N N . LEU A 1 123 ? -5.843 -13.473 -16.916 1.00 90.06 123 LEU A N 1
ATOM 1002 C CA . LEU A 1 123 ? -6.718 -13.935 -18.002 1.00 90.06 123 LEU A CA 1
ATOM 1003 C C . LEU A 1 123 ? -7.001 -12.854 -19.056 1.00 90.06 123 LEU A C 1
ATOM 1005 O O . LEU A 1 123 ? -7.177 -13.180 -20.226 1.00 90.06 123 LEU A O 1
ATOM 1009 N N . PHE A 1 124 ? -7.052 -11.581 -18.660 1.00 86.25 124 PHE A N 1
ATOM 1010 C CA . PHE A 1 124 ? -7.392 -10.464 -19.550 1.00 86.25 124 PHE A CA 1
ATOM 1011 C C . PHE A 1 124 ? -6.174 -9.687 -20.080 1.00 86.25 124 PHE A C 1
ATOM 1013 O O . PHE A 1 124 ? -6.346 -8.655 -20.737 1.00 86.25 124 PHE A O 1
ATOM 1020 N N . ILE A 1 125 ? -4.954 -10.190 -19.858 1.00 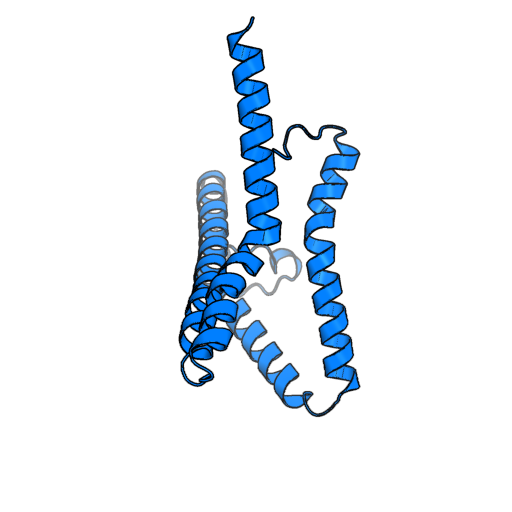88.00 125 ILE A N 1
ATOM 1021 C CA . ILE A 1 125 ? -3.707 -9.505 -20.233 1.00 88.00 125 ILE A CA 1
ATOM 1022 C C . ILE A 1 125 ? -3.543 -9.314 -21.747 1.00 88.00 125 ILE A C 1
ATOM 1024 O O . ILE A 1 125 ? -2.969 -8.317 -22.178 1.00 88.00 125 ILE A O 1
ATOM 1028 N N . ASP A 1 126 ? -4.107 -10.213 -22.559 1.00 86.75 126 ASP A N 1
ATOM 1029 C CA . ASP A 1 126 ? -4.057 -10.116 -24.025 1.00 86.75 126 ASP A CA 1
ATOM 1030 C C . ASP A 1 126 ? -4.883 -8.940 -24.579 1.00 86.75 126 ASP A C 1
ATOM 1032 O O . ASP A 1 126 ? -4.694 -8.513 -25.720 1.00 86.75 126 ASP A O 1
ATOM 1036 N N . SER A 1 127 ? -5.804 -8.381 -23.787 1.00 89.25 127 SER A N 1
ATOM 1037 C CA . SER A 1 127 ? -6.638 -7.259 -24.217 1.00 89.25 127 SER A CA 1
ATOM 1038 C C . SER A 1 127 ? -6.016 -5.910 -23.838 1.00 89.25 127 SER A C 1
ATOM 1040 O O . SER A 1 127 ? -6.109 -5.447 -22.703 1.00 89.25 127 SER A O 1
ATOM 1042 N N . ALA A 1 128 ? -5.422 -5.232 -24.826 1.00 86.25 128 ALA A N 1
ATOM 1043 C CA . ALA A 1 128 ? -4.756 -3.938 -24.630 1.00 86.25 128 ALA A CA 1
ATOM 1044 C C . ALA A 1 128 ? -5.672 -2.871 -23.998 1.00 86.25 128 ALA A C 1
ATOM 1046 O O . ALA A 1 128 ? -5.248 -2.143 -23.106 1.00 86.25 128 ALA A O 1
ATOM 1047 N N . VAL A 1 129 ? -6.951 -2.834 -24.393 1.00 89.94 129 VAL A N 1
ATOM 1048 C CA . VAL A 1 129 ? -7.942 -1.887 -23.849 1.00 89.94 129 VAL A CA 1
ATOM 1049 C C . VAL A 1 129 ? -8.172 -2.105 -22.349 1.00 89.94 129 VAL A C 1
ATOM 1051 O O . VAL A 1 129 ? -8.323 -1.144 -21.595 1.00 89.94 129 VAL A O 1
ATOM 1054 N N . PHE A 1 130 ? -8.185 -3.359 -21.891 1.00 88.62 130 PHE A N 1
ATOM 1055 C CA . PHE A 1 130 ? -8.365 -3.674 -20.474 1.00 88.62 130 PHE A CA 1
ATOM 1056 C C . PHE A 1 130 ? -7.144 -3.252 -19.654 1.00 88.62 130 PHE A C 1
ATOM 1058 O O . PHE A 1 130 ? -7.290 -2.593 -18.627 1.00 88.62 130 PHE A O 1
ATOM 1065 N N . VAL A 1 131 ? -5.940 -3.573 -20.135 1.00 91.06 131 VAL A N 1
ATOM 1066 C CA . VAL A 1 131 ? -4.688 -3.203 -19.459 1.00 91.06 131 VAL A CA 1
ATOM 1067 C C . VAL A 1 131 ? -4.544 -1.681 -19.377 1.00 91.06 131 VAL A C 1
ATOM 1069 O O . VAL A 1 131 ? -4.206 -1.143 -18.324 1.00 91.06 131 VAL A O 1
ATOM 1072 N N . GLU A 1 132 ? -4.865 -0.974 -20.459 1.00 92.06 132 GLU A N 1
ATOM 1073 C CA . GLU A 1 132 ? -4.788 0.484 -20.527 1.00 92.06 132 GLU A CA 1
ATOM 1074 C C . GLU A 1 132 ? -5.798 1.156 -19.582 1.00 92.06 132 GLU A C 1
ATOM 1076 O O . GLU A 1 132 ? -5.431 2.030 -18.795 1.00 92.06 132 GLU A O 1
ATOM 1081 N N . THR A 1 133 ? -7.060 0.715 -19.583 1.00 92.38 133 THR A N 1
ATOM 1082 C CA . THR A 1 133 ? -8.093 1.264 -18.685 1.00 92.38 133 THR A CA 1
ATOM 1083 C C . THR A 1 133 ? -7.810 0.973 -17.211 1.00 92.38 133 THR A C 1
ATOM 1085 O O . THR A 1 133 ? -7.959 1.870 -16.380 1.00 92.38 133 THR A O 1
ATOM 1088 N N . ALA A 1 134 ? -7.340 -0.231 -16.873 1.00 89.50 134 ALA A N 1
ATOM 1089 C CA . ALA A 1 134 ? -6.903 -0.566 -15.518 1.00 89.50 134 ALA A CA 1
ATOM 1090 C C . ALA A 1 134 ? -5.713 0.304 -15.074 1.00 89.50 134 ALA A C 1
ATOM 1092 O O . ALA A 1 134 ? -5.697 0.801 -13.946 1.00 89.50 134 ALA A O 1
ATOM 1093 N N . GLY A 1 135 ? -4.760 0.560 -15.977 1.00 90.94 135 GLY A N 1
ATOM 1094 C CA . GLY A 1 135 ? -3.650 1.486 -15.752 1.00 90.94 135 GLY A CA 1
ATOM 1095 C C . GLY A 1 135 ? -4.121 2.918 -15.478 1.00 90.94 135 GLY A C 1
ATOM 1096 O O . GLY A 1 135 ? -3.694 3.531 -14.499 1.00 90.94 135 GLY A O 1
ATOM 1097 N N . PHE A 1 136 ? -5.063 3.436 -16.272 1.00 92.81 136 PHE A N 1
ATOM 1098 C CA . PHE A 1 136 ? -5.655 4.757 -16.037 1.00 92.81 136 PHE A CA 1
ATOM 1099 C C . PHE A 1 136 ? -6.379 4.848 -14.690 1.00 92.81 136 PHE A C 1
ATOM 1101 O O . PHE A 1 136 ? -6.208 5.831 -13.968 1.00 92.81 136 PHE A O 1
ATOM 1108 N N . ILE A 1 137 ? -7.151 3.821 -14.320 1.00 92.50 137 ILE A N 1
ATOM 1109 C CA . ILE A 1 137 ? -7.834 3.756 -13.020 1.00 92.50 137 ILE A CA 1
ATOM 1110 C C . ILE A 1 137 ? -6.817 3.724 -11.871 1.00 92.50 137 ILE A C 1
ATOM 1112 O O . ILE A 1 137 ? -7.034 4.382 -10.851 1.00 92.50 137 ILE A O 1
ATOM 1116 N N . SER A 1 138 ? -5.697 3.014 -12.033 1.00 90.44 138 SER A N 1
ATOM 1117 C CA . SER A 1 138 ? -4.617 2.970 -11.042 1.00 90.44 138 SER A CA 1
ATOM 1118 C C . SER A 1 138 ? -4.021 4.357 -10.789 1.00 90.44 138 SER A C 1
ATOM 1120 O O . SER A 1 138 ? -3.998 4.811 -9.646 1.00 90.44 138 SER A O 1
ATOM 1122 N N . VAL A 1 139 ? -3.606 5.066 -11.846 1.00 89.69 139 VAL A N 1
ATOM 1123 C CA . VAL A 1 139 ? -3.014 6.415 -11.732 1.00 89.69 139 VAL A CA 1
ATOM 1124 C C . VAL A 1 139 ? -4.023 7.417 -11.163 1.00 89.69 139 VAL A C 1
ATOM 1126 O O . VAL A 1 139 ? -3.676 8.259 -10.333 1.00 89.69 139 VAL A O 1
ATOM 1129 N N . LEU A 1 140 ? -5.296 7.307 -11.556 1.00 92.19 140 LEU A N 1
ATOM 1130 C CA . LEU A 1 140 ? -6.368 8.128 -10.998 1.00 92.19 140 LEU A CA 1
ATOM 1131 C C . LEU A 1 140 ? -6.547 7.870 -9.494 1.00 92.19 140 LEU A C 1
ATOM 1133 O O . LEU A 1 140 ? -6.672 8.813 -8.719 1.00 92.19 140 LEU A O 1
ATOM 1137 N N . THR A 1 141 ? -6.540 6.605 -9.071 1.00 87.25 141 THR A N 1
ATOM 1138 C CA . THR A 1 141 ? -6.701 6.221 -7.660 1.00 87.25 141 THR A CA 1
ATOM 1139 C C . THR A 1 141 ? -5.546 6.737 -6.813 1.00 87.25 141 THR A C 1
ATOM 1141 O O . THR A 1 141 ? -5.779 7.309 -5.750 1.00 87.25 141 THR A O 1
ATOM 1144 N N . GLU A 1 142 ? -4.313 6.605 -7.302 1.00 87.31 142 GLU A N 1
ATOM 1145 C CA . GLU A 1 142 ? -3.120 7.133 -6.641 1.00 87.31 142 GLU A CA 1
ATOM 1146 C C . GLU A 1 142 ? -3.212 8.654 -6.448 1.00 87.31 142 GLU A C 1
ATOM 1148 O O . GLU A 1 142 ? -3.010 9.155 -5.340 1.00 87.31 142 GLU A O 1
ATOM 1153 N N . ALA A 1 143 ? -3.630 9.386 -7.485 1.00 84.94 143 ALA A N 1
ATOM 1154 C CA . ALA A 1 143 ? -3.835 10.830 -7.402 1.00 84.94 143 ALA A CA 1
ATOM 1155 C C . ALA A 1 143 ? -4.941 11.225 -6.401 1.00 84.94 143 ALA A C 1
ATOM 1157 O O . ALA A 1 143 ? -4.872 12.285 -5.772 1.00 84.94 143 ALA A O 1
ATOM 1158 N N . LEU A 1 144 ? -5.957 10.374 -6.218 1.00 87.50 144 LEU A N 1
ATOM 1159 C CA . LEU A 1 144 ? -7.082 10.624 -5.316 1.00 87.50 144 LEU A CA 1
ATOM 1160 C C . LEU A 1 144 ? -6.779 10.319 -3.838 1.00 87.50 144 LEU A C 1
ATOM 1162 O O . LEU A 1 144 ? -7.502 10.815 -2.972 1.00 87.50 144 LEU A O 1
ATOM 1166 N N . LEU A 1 145 ? -5.705 9.591 -3.505 1.00 83.44 145 LEU A N 1
ATOM 1167 C CA . LEU A 1 145 ? -5.347 9.282 -2.109 1.00 83.44 145 LEU A CA 1
ATOM 1168 C C . LEU A 1 145 ? -5.106 10.541 -1.252 1.00 83.44 145 LEU A C 1
ATOM 1170 O O . LEU A 1 145 ? -5.353 10.528 -0.045 1.00 83.44 145 LEU A O 1
ATOM 1174 N N . ALA A 1 146 ? -4.693 11.654 -1.865 1.00 77.69 146 ALA A N 1
ATOM 1175 C CA . ALA A 1 146 ? -4.497 12.939 -1.187 1.00 77.69 146 ALA A CA 1
ATOM 1176 C C . ALA A 1 146 ? -5.798 13.751 -0.988 1.00 77.69 146 ALA A C 1
ATOM 1178 O O . ALA A 1 146 ? -5.851 14.661 -0.154 1.00 77.69 146 ALA A O 1
ATOM 1179 N N . VAL A 1 147 ? -6.869 13.427 -1.722 1.00 85.19 147 VAL A N 1
ATOM 1180 C CA . VAL A 1 147 ? -8.136 14.177 -1.720 1.00 85.19 147 VAL A CA 1
ATOM 1181 C C . VAL A 1 147 ? -8.853 14.189 -0.369 1.00 85.19 147 VAL A C 1
ATOM 1183 O O . VAL A 1 147 ? -9.263 15.273 0.043 1.00 85.19 147 VAL A O 1
ATOM 1186 N N . PRO A 1 148 ? -9.015 13.077 0.376 1.00 82.06 148 PRO A N 1
ATOM 1187 C CA . PRO A 1 148 ? -9.716 13.125 1.661 1.00 82.06 148 PRO A CA 1
ATOM 1188 C C . PRO A 1 148 ? -8.975 13.971 2.709 1.00 82.06 148 PRO A C 1
ATOM 1190 O O . PRO A 1 148 ? -9.612 14.684 3.490 1.00 82.06 148 PRO A O 1
ATOM 1193 N N . GLN A 1 149 ? -7.637 13.945 2.695 1.00 79.44 149 GLN A N 1
ATOM 1194 C CA . GLN A 1 149 ? -6.791 14.790 3.544 1.00 79.44 149 GLN A CA 1
ATOM 1195 C C . GLN A 1 149 ? -6.985 16.275 3.187 1.00 79.44 149 GLN A C 1
ATOM 1197 O O . GLN A 1 149 ? -7.185 17.112 4.070 1.00 79.44 149 GLN A O 1
ATOM 1202 N N . PHE A 1 150 ? -7.000 16.593 1.887 1.00 79.12 150 PHE A N 1
ATOM 1203 C CA . PHE A 1 150 ? -7.218 17.944 1.371 1.00 79.12 150 PHE A CA 1
ATOM 1204 C C . PHE A 1 150 ? -8.630 18.466 1.668 1.00 79.12 150 PHE A C 1
ATOM 1206 O O . PHE A 1 150 ? -8.789 19.590 2.138 1.00 79.12 150 PHE A O 1
ATOM 1213 N N . TYR A 1 151 ? -9.654 17.635 1.471 1.00 83.44 151 TYR A N 1
ATOM 1214 C CA . TYR A 1 151 ? -11.053 17.981 1.712 1.00 83.44 151 TYR A CA 1
ATOM 1215 C C . TYR A 1 151 ? -11.314 18.302 3.185 1.00 83.44 151 TYR A C 1
ATOM 1217 O O . TYR A 1 151 ? -11.903 19.337 3.505 1.00 83.44 151 TYR A O 1
ATOM 1225 N N . LYS A 1 152 ? -10.807 17.469 4.106 1.00 79.19 152 LYS A N 1
ATOM 1226 C CA . LYS A 1 152 ? -10.887 17.765 5.542 1.00 79.19 152 LYS A CA 1
ATOM 1227 C C . LYS A 1 152 ? -10.177 19.072 5.879 1.00 79.19 152 LYS A C 1
ATOM 1229 O O . LYS A 1 152 ? -10.731 19.887 6.611 1.00 79.19 152 LYS A O 1
ATOM 1234 N N . ASN A 1 153 ? -8.996 19.317 5.321 1.00 76.50 153 ASN A N 1
ATOM 1235 C CA . ASN A 1 153 ? -8.264 20.560 5.558 1.00 76.50 153 ASN A CA 1
ATOM 1236 C C . ASN A 1 153 ? -9.027 21.797 5.040 1.00 76.50 153 ASN A C 1
ATOM 1238 O O . ASN A 1 153 ? -9.113 22.813 5.730 1.00 76.50 153 ASN A O 1
ATOM 1242 N N . PHE A 1 154 ? -9.686 21.675 3.883 1.00 81.94 154 PHE A N 1
ATOM 1243 C CA . PHE A 1 154 ? -10.502 22.737 3.292 1.00 81.94 154 PHE A CA 1
ATOM 1244 C C . PHE A 1 154 ? -11.705 23.115 4.169 1.00 81.94 154 PHE A C 1
ATOM 1246 O O . PHE A 1 154 ? -11.986 24.299 4.359 1.00 81.94 154 PHE A O 1
ATOM 1253 N N . ILE A 1 155 ? -12.376 22.122 4.762 1.00 80.56 155 ILE A N 1
ATOM 1254 C CA . ILE A 1 155 ? -13.492 22.350 5.695 1.00 80.56 155 ILE A CA 1
ATOM 1255 C C . ILE A 1 155 ? -12.996 22.940 7.017 1.00 80.56 155 ILE A C 1
ATOM 1257 O O . ILE A 1 155 ? -13.595 23.873 7.545 1.00 80.56 155 ILE A O 1
ATOM 1261 N N . THR A 1 156 ? -11.894 22.418 7.555 1.00 78.25 156 THR A N 1
ATOM 1262 C CA . THR A 1 156 ? -11.409 22.803 8.892 1.00 78.25 156 THR A CA 1
ATOM 1263 C C . THR A 1 156 ? -10.679 24.157 8.889 1.00 78.25 156 THR A C 1
ATOM 1265 O O . THR A 1 156 ? -10.339 24.662 9.957 1.00 78.25 156 THR A O 1
ATOM 1268 N N . LYS A 1 157 ? -10.427 24.751 7.703 1.00 67.94 157 LYS A N 1
ATOM 1269 C CA . LYS A 1 157 ? -9.692 26.017 7.467 1.00 67.94 157 LYS A CA 1
ATOM 1270 C C . LYS A 1 157 ? -8.399 26.166 8.280 1.00 67.94 157 LYS A C 1
ATOM 1272 O O . LYS A 1 157 ? -7.947 27.276 8.554 1.00 67.94 157 LYS A O 1
ATOM 1277 N N . SER A 1 158 ? -7.797 25.048 8.667 1.00 59.34 158 SER A N 1
ATOM 1278 C CA . SER A 1 158 ? -6.644 24.998 9.550 1.00 59.34 158 SER A CA 1
ATOM 1279 C C . SER A 1 158 ? -5.635 24.027 8.971 1.00 59.34 158 SER A C 1
ATOM 1281 O O . SER A 1 158 ? -5.756 22.811 9.093 1.00 59.34 158 SER A O 1
ATOM 1283 N N . THR A 1 159 ? -4.590 24.596 8.380 1.00 55.03 159 THR A N 1
ATOM 1284 C CA . THR A 1 159 ? -3.415 23.875 7.887 1.00 55.03 159 THR A CA 1
ATOM 1285 C C . THR A 1 159 ? -2.430 23.554 9.015 1.00 55.03 159 THR A C 1
ATOM 1287 O O . THR A 1 159 ? -1.257 23.299 8.754 1.00 55.03 159 THR A O 1
ATOM 1290 N N . PHE A 1 160 ? -2.868 23.584 10.279 1.00 55.06 160 PHE A N 1
ATOM 1291 C CA . PHE A 1 160 ? -1.988 23.395 11.437 1.00 55.06 160 PHE A CA 1
ATOM 1292 C C . PHE A 1 160 ? -1.485 21.945 11.574 1.00 55.06 160 PHE A C 1
ATOM 1294 O O . PHE A 1 160 ? -0.494 21.712 12.257 1.00 55.06 160 PHE A O 1
ATOM 1301 N N . GLY A 1 161 ? -2.132 20.988 10.893 1.00 52.31 161 GLY A N 1
ATOM 1302 C CA . GLY A 1 161 ? -1.753 19.569 10.860 1.00 52.31 161 GLY A CA 1
ATOM 1303 C C . GLY A 1 161 ? -0.992 19.102 9.608 1.00 52.31 161 GLY A C 1
ATOM 1304 O O . GLY A 1 161 ? -0.744 17.909 9.492 1.00 52.31 161 GLY A O 1
ATOM 1305 N N . MET A 1 162 ? -0.646 19.994 8.665 1.00 47.81 162 MET A N 1
ATOM 1306 C CA . MET A 1 162 ? 0.219 19.676 7.507 1.00 47.81 162 MET A CA 1
ATOM 1307 C C . MET A 1 162 ? 1.634 20.235 7.712 1.00 47.81 162 MET A C 1
ATOM 1309 O O . MET A 1 162 ? 2.117 21.043 6.918 1.00 47.81 162 MET A O 1
ATOM 1313 N N . ARG A 1 163 ? 2.269 19.851 8.817 1.00 44.50 163 ARG A N 1
ATOM 1314 C CA . ARG A 1 163 ? 3.705 20.028 9.043 1.00 44.50 163 ARG A CA 1
ATOM 1315 C C . ARG A 1 163 ? 4.333 18.692 9.377 1.00 44.50 163 ARG A C 1
ATOM 1317 O O . ARG A 1 163 ? 3.658 17.921 10.093 1.00 44.50 163 ARG A O 1
#

Radius of gyration: 23.13 Å; chains: 1; bounding box: 57×54×54 Å

Organism: Portunus trituberculatus (NCBI:txid210409)